Protein AF-A0A353JAM1-F1 (afdb_monomer_lite)

Foldseek 3Di:
DAQVVVCVVVVHGPDPVVVVCQLVCVLVQKGFPDQDPPRRDTDIDGFAAALLQHTLVPDLLQVCQVVVPLVSLQVVQVVVCVVVVHRGHSVLSHPNGLLDPDDHRPCSPPPQPSSVVCVVVVNPHLLSDPCSVPDPSSVVVCVVDVSSVVSSVSVNPDDDD

Sequence (161 aa):
MSFDDISKILGFSVDHSFLNHKKELYKFGYKVFKISLKEQNVIFRKRNIAYCGLDCFSCEAYIATINDDDKMREKVAKKWSKLNKANITKEMINCEGCKNNGKKTLFCDSLCVIHKCALENKKAVCSKCSYFDYCEKIKPIITNNKEAQTNLKEEKDYNIK

Structure (mmCIF, N/CA/C/O backbone):
data_AF-A0A353JAM1-F1
#
_entry.id   AF-A0A353JAM1-F1
#
loop_
_atom_site.group_PDB
_atom_site.id
_atom_site.type_symbol
_atom_site.label_atom_id
_atom_site.label_alt_id
_atom_site.label_comp_id
_atom_site.label_asym_id
_atom_site.label_entity_id
_atom_site.label_seq_id
_atom_site.pdbx_PDB_ins_code
_atom_site.Cartn_x
_atom_site.Cartn_y
_atom_site.Cartn_z
_atom_site.occupancy
_atom_site.B_iso_or_equiv
_atom_site.auth_seq_id
_atom_site.auth_comp_id
_atom_site.auth_asym_id
_atom_site.auth_atom_id
_atom_site.pdbx_PDB_model_num
ATOM 1 N N . MET A 1 1 ? -19.844 8.720 6.757 1.00 91.00 1 MET A N 1
ATOM 2 C CA . MET A 1 1 ? -20.953 8.551 7.723 1.00 91.00 1 MET A CA 1
ATOM 3 C C . MET A 1 1 ? -21.036 9.804 8.565 1.00 91.00 1 MET A C 1
ATOM 5 O O . MET A 1 1 ? -19.983 10.393 8.814 1.00 91.00 1 MET A O 1
ATOM 9 N N . SER A 1 2 ? -22.240 10.231 8.941 1.00 94.81 2 SER A N 1
ATOM 10 C CA . SER A 1 2 ? -22.401 11.392 9.823 1.00 94.81 2 SER A CA 1
ATOM 11 C C . SER A 1 2 ? -21.979 11.053 11.257 1.00 94.81 2 SER A C 1
ATOM 13 O O . SER A 1 2 ? -21.871 9.877 11.616 1.00 94.81 2 SER A O 1
ATOM 15 N N . PHE A 1 3 ? -21.721 12.069 12.080 1.00 93.88 3 PHE A N 1
ATOM 16 C CA . PHE A 1 3 ? -21.447 11.877 13.506 1.00 93.88 3 PHE A CA 1
ATOM 17 C C . PHE A 1 3 ? -22.639 11.238 14.226 1.00 93.88 3 PHE A C 1
ATOM 19 O O . PHE A 1 3 ? -22.428 10.368 15.069 1.00 93.88 3 PHE A O 1
ATOM 26 N N . ASP A 1 4 ? -23.868 11.584 13.840 1.00 93.25 4 ASP A N 1
ATOM 27 C CA . ASP A 1 4 ? -25.090 11.003 14.403 1.00 93.25 4 ASP A CA 1
ATOM 28 C C . ASP A 1 4 ? -25.206 9.507 14.099 1.00 93.25 4 ASP A C 1
ATOM 30 O O . ASP A 1 4 ? -25.491 8.716 14.998 1.00 93.25 4 ASP A O 1
ATOM 34 N N . ASP A 1 5 ? -24.937 9.093 12.856 1.00 93.44 5 ASP A N 1
ATOM 35 C CA . ASP A 1 5 ? -24.958 7.672 12.475 1.00 93.44 5 ASP A CA 1
ATOM 36 C C . ASP A 1 5 ? -23.924 6.877 13.273 1.00 93.44 5 ASP A C 1
ATOM 38 O O . ASP A 1 5 ? -24.208 5.794 13.781 1.00 93.44 5 ASP A O 1
ATOM 42 N N . ILE A 1 6 ? -22.713 7.427 13.399 1.00 90.62 6 ILE A N 1
ATOM 43 C CA . ILE A 1 6 ? -21.625 6.792 14.145 1.00 90.62 6 ILE A CA 1
ATOM 44 C C . ILE A 1 6 ? -21.987 6.699 15.629 1.00 90.62 6 ILE A C 1
ATOM 46 O O . ILE A 1 6 ? -21.788 5.647 16.230 1.00 90.62 6 ILE A O 1
ATOM 50 N N . SER A 1 7 ? -22.567 7.754 16.203 1.00 90.81 7 SER A N 1
ATOM 51 C CA . SER A 1 7 ? -22.937 7.780 17.621 1.00 90.81 7 SER A CA 1
ATOM 52 C C . SER A 1 7 ? -24.044 6.776 17.939 1.00 90.81 7 SER A C 1
ATOM 54 O O . SER A 1 7 ? -23.970 6.081 18.949 1.00 90.81 7 SER A O 1
ATOM 56 N N . LYS A 1 8 ? -25.025 6.615 17.038 1.00 93.19 8 LYS A N 1
ATOM 57 C CA . LYS A 1 8 ? -26.071 5.583 17.149 1.00 93.19 8 LYS A CA 1
ATOM 58 C C . LYS A 1 8 ? -25.504 4.162 17.114 1.00 93.19 8 LYS A C 1
ATOM 60 O O . LYS A 1 8 ? -26.028 3.291 17.798 1.00 93.19 8 LYS A O 1
ATOM 65 N N . ILE A 1 9 ? -24.454 3.924 16.325 1.00 89.81 9 ILE A N 1
ATOM 66 C CA . ILE A 1 9 ? -23.816 2.603 16.203 1.00 89.81 9 ILE A CA 1
ATOM 67 C C . ILE A 1 9 ? -22.918 2.302 17.403 1.00 89.81 9 ILE A C 1
ATOM 69 O O . ILE A 1 9 ? -22.917 1.183 17.906 1.00 89.81 9 ILE A O 1
ATOM 73 N N . LEU A 1 10 ? -22.119 3.280 17.832 1.00 86.56 10 LEU A N 1
ATOM 74 C CA . LEU A 1 10 ? -21.099 3.084 18.860 1.00 86.56 10 LEU A CA 1
ATOM 75 C C . LEU A 1 10 ? -21.630 3.269 20.287 1.00 86.56 10 LEU A C 1
ATOM 77 O O . LEU A 1 10 ? -20.998 2.802 21.230 1.00 86.56 10 LEU A O 1
ATOM 81 N N . GLY A 1 11 ? -22.768 3.947 20.455 1.00 86.06 11 GLY A N 1
ATOM 8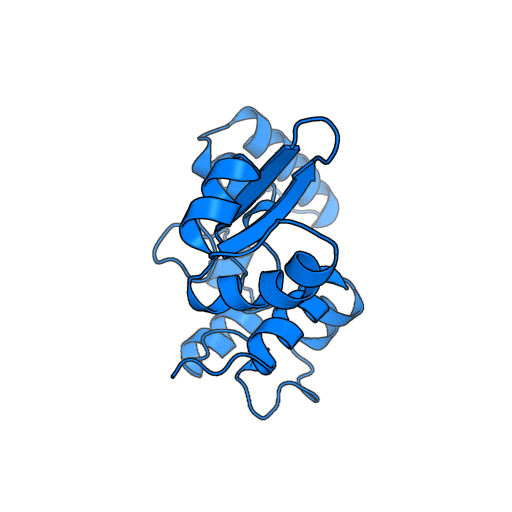2 C CA . GLY A 1 11 ? -23.334 4.276 21.765 1.00 86.06 11 GLY A CA 1
ATOM 83 C C . GLY A 1 11 ? -22.625 5.428 22.488 1.00 86.06 11 GLY A C 1
ATOM 84 O O . GLY A 1 11 ? -22.887 5.650 23.666 1.00 86.06 11 GLY A O 1
ATOM 85 N N . PHE A 1 12 ? -21.734 6.161 21.810 1.00 84.62 12 PHE A N 1
ATOM 86 C CA . PHE A 1 12 ? -21.035 7.336 22.341 1.00 84.62 12 PHE A CA 1
ATOM 87 C C . PHE A 1 12 ? -20.789 8.385 21.248 1.00 84.62 12 PHE A C 1
ATOM 89 O O . PHE A 1 12 ? -20.774 8.061 20.061 1.00 84.62 12 PHE A O 1
ATOM 96 N N . SER A 1 13 ? -20.593 9.646 21.642 1.00 84.75 13 SER A N 1
ATOM 97 C CA . SER A 1 13 ? -20.386 10.771 20.724 1.00 84.75 13 SER A CA 1
ATOM 98 C C . SER A 1 13 ? -19.044 10.721 19.993 1.00 84.75 13 SER A C 1
ATOM 100 O O . SER A 1 13 ? -18.017 10.347 20.552 1.00 84.75 13 SER A O 1
ATOM 102 N N . VAL A 1 14 ? -19.015 11.190 18.742 1.00 85.06 14 VAL A N 1
ATOM 103 C CA . VAL A 1 14 ? -17.756 11.406 18.007 1.00 85.06 14 VAL A CA 1
ATOM 104 C C . VAL A 1 14 ? -17.053 12.662 18.536 1.00 85.06 14 VAL A C 1
ATOM 106 O O . VAL A 1 14 ? -17.200 13.753 17.990 1.00 85.06 14 VAL A O 1
ATOM 109 N N . ASP A 1 15 ? -16.287 12.506 19.613 1.00 82.38 15 ASP A N 1
ATOM 110 C CA . ASP A 1 15 ? -15.481 13.562 20.237 1.00 82.38 15 ASP A CA 1
ATOM 111 C C . ASP A 1 15 ? -13.971 13.230 20.210 1.00 82.38 15 ASP A C 1
ATOM 113 O O . ASP A 1 15 ? -13.515 12.384 19.435 1.00 82.38 15 ASP A O 1
ATOM 117 N N . HIS A 1 16 ? -13.148 13.903 21.022 1.00 77.38 16 HIS A N 1
ATOM 118 C CA . HIS A 1 16 ? -11.706 13.634 21.075 1.00 77.38 16 HIS A CA 1
ATOM 119 C C . HIS A 1 16 ? -11.368 12.175 21.432 1.00 77.38 16 HIS A C 1
ATOM 121 O O . HIS A 1 16 ? -10.349 11.664 20.962 1.00 77.38 16 HIS A O 1
ATOM 127 N N . SER A 1 17 ? -12.221 11.483 22.194 1.00 78.12 17 SER A N 1
ATOM 128 C CA . SER A 1 17 ? -12.045 10.070 22.547 1.00 78.12 17 SER A CA 1
ATOM 129 C C . SER A 1 17 ? -12.145 9.144 21.331 1.00 78.12 17 SER A C 1
ATOM 131 O O . SER A 1 17 ? -11.416 8.154 21.257 1.00 78.12 17 SER A O 1
ATOM 133 N N . PHE A 1 18 ? -12.929 9.507 20.306 1.00 82.12 18 PHE A N 1
ATOM 134 C CA . PHE A 1 18 ? -13.042 8.746 19.054 1.00 82.12 18 PHE A CA 1
ATOM 135 C C . PHE A 1 18 ? -11.681 8.557 18.362 1.00 82.12 18 PHE A C 1
ATOM 137 O O . PHE A 1 18 ? -11.425 7.529 17.726 1.00 82.12 18 PHE A O 1
ATOM 144 N N . LEU A 1 19 ? -10.757 9.513 18.528 1.00 77.50 19 LEU A N 1
ATOM 145 C CA . LEU A 1 19 ? -9.402 9.422 17.975 1.00 77.50 19 LEU A CA 1
ATOM 146 C C . LEU A 1 19 ? -8.592 8.257 18.557 1.00 77.50 19 LEU A C 1
ATOM 148 O O . LEU A 1 19 ? -7.682 7.774 17.876 1.00 77.50 19 LEU A O 1
ATOM 152 N N . ASN A 1 20 ? -8.930 7.791 19.761 1.00 80.19 20 ASN A N 1
ATOM 153 C CA . ASN A 1 20 ? -8.298 6.633 20.389 1.00 80.19 20 ASN A CA 1
ATOM 154 C C . ASN A 1 20 ? -8.779 5.322 19.750 1.00 80.19 20 ASN A C 1
ATOM 156 O O . ASN A 1 20 ? -7.990 4.394 19.574 1.00 80.19 20 ASN A O 1
ATOM 160 N N . HIS A 1 21 ? -10.036 5.279 19.299 1.00 81.69 21 HIS A N 1
ATOM 161 C CA . HIS A 1 21 ? -10.664 4.083 18.729 1.00 81.69 21 HIS A CA 1
ATOM 162 C C . HIS A 1 21 ? -10.425 3.906 17.227 1.00 81.69 21 HIS A C 1
ATOM 164 O O . HIS A 1 21 ? -10.617 2.817 16.691 1.00 81.69 21 HIS A O 1
ATOM 170 N N . LYS A 1 22 ? -9.946 4.933 16.510 1.00 83.06 22 LYS A N 1
ATOM 171 C CA . LYS A 1 22 ? -9.747 4.865 15.045 1.00 83.06 22 LYS A CA 1
ATOM 172 C C . LYS A 1 22 ? -8.881 3.686 14.577 1.00 83.06 22 LYS A C 1
ATOM 174 O O . LYS A 1 22 ? -9.065 3.199 13.462 1.00 83.06 22 LYS A O 1
ATOM 179 N N . LYS A 1 23 ? -7.935 3.241 15.415 1.00 81.00 23 LYS A N 1
ATOM 180 C CA . LYS A 1 23 ? -7.041 2.109 15.126 1.00 81.00 23 LYS A CA 1
ATOM 181 C C . LYS A 1 23 ? -7.758 0.765 15.212 1.00 81.00 23 LYS A C 1
ATOM 183 O O . LYS A 1 23 ? -7.325 -0.188 14.576 1.00 81.00 23 LYS A O 1
ATOM 188 N N . GLU A 1 24 ? -8.878 0.678 15.925 1.00 84.25 24 GLU A N 1
ATOM 189 C CA . GLU A 1 24 ? -9.655 -0.558 15.998 1.00 84.25 24 GLU A CA 1
ATOM 190 C C . GLU A 1 24 ? -10.208 -0.977 14.640 1.00 84.25 24 GLU A C 1
ATOM 192 O O . GLU A 1 24 ? -10.331 -2.167 14.382 1.00 84.25 24 GLU A O 1
ATOM 197 N N . LEU A 1 25 ? -10.480 -0.027 13.742 1.00 85.50 25 LEU A N 1
ATOM 198 C CA . LEU A 1 25 ? -10.961 -0.313 12.387 1.00 85.50 25 LEU A CA 1
ATOM 199 C C . LEU A 1 25 ? -9.969 -1.139 11.563 1.00 85.50 25 LEU A C 1
ATOM 201 O O . LEU A 1 25 ? -10.360 -1.784 10.586 1.00 85.50 25 LEU A O 1
ATOM 205 N N . TYR A 1 26 ? -8.696 -1.156 11.965 1.00 84.00 26 TYR A N 1
ATOM 206 C CA . TYR A 1 26 ? -7.647 -1.885 11.264 1.00 84.00 26 TYR A CA 1
ATOM 207 C C . TYR A 1 26 ? -7.926 -3.390 11.275 1.00 84.00 26 TYR A C 1
ATOM 209 O O . TYR A 1 26 ? -7.647 -4.042 10.269 1.00 84.00 26 TYR A O 1
ATOM 217 N N . LYS A 1 27 ? -8.579 -3.912 12.330 1.00 80.00 27 LYS A N 1
ATOM 218 C CA . LYS A 1 27 ? -8.995 -5.324 12.425 1.00 80.00 27 LYS A CA 1
ATOM 219 C C . LYS A 1 27 ? -10.015 -5.727 11.363 1.00 80.00 27 LYS A C 1
ATOM 221 O O . LYS A 1 27 ? -10.069 -6.877 10.949 1.00 80.00 27 LYS A O 1
ATOM 226 N N . PHE A 1 28 ? -10.774 -4.753 10.873 1.00 85.31 28 PHE A N 1
ATOM 227 C CA . PHE A 1 28 ? -11.748 -4.931 9.801 1.00 85.31 28 PHE A CA 1
ATOM 228 C C . PHE A 1 28 ? -11.184 -4.546 8.428 1.00 85.31 28 PHE A C 1
ATOM 230 O O . PHE A 1 28 ? -11.904 -4.564 7.434 1.00 85.31 28 PHE A O 1
ATOM 237 N N . GLY A 1 29 ? -9.902 -4.171 8.348 1.00 86.56 29 GLY A N 1
ATOM 238 C CA . GLY A 1 29 ? -9.273 -3.729 7.108 1.00 86.56 29 GLY A CA 1
ATOM 239 C C . GLY A 1 29 ? -9.690 -2.325 6.664 1.00 86.56 29 GLY A C 1
ATOM 240 O O . GLY A 1 29 ? -9.608 -2.027 5.475 1.00 86.56 29 GLY A O 1
ATOM 241 N N . TYR A 1 30 ? -10.110 -1.449 7.582 1.00 89.75 30 TYR A N 1
ATOM 242 C CA . TYR A 1 30 ? -10.462 -0.050 7.302 1.00 89.75 30 TYR A CA 1
ATOM 243 C C . TYR A 1 30 ? -9.625 0.917 8.138 1.00 89.75 30 TYR A C 1
ATOM 245 O O . TYR A 1 30 ? -9.049 0.538 9.146 1.00 89.75 30 TYR A O 1
ATOM 253 N N . LYS A 1 31 ? -9.539 2.179 7.718 1.00 89.56 31 LYS A N 1
ATOM 254 C CA . LYS A 1 31 ? -8.989 3.292 8.499 1.00 89.56 31 LYS A CA 1
ATOM 255 C C . LYS A 1 31 ? -9.882 4.516 8.383 1.00 89.56 31 LYS A C 1
ATOM 257 O O . LYS A 1 31 ? -10.587 4.685 7.386 1.00 89.56 31 LYS A O 1
ATOM 262 N N . VAL A 1 32 ? -9.796 5.403 9.367 1.00 91.19 32 VAL A N 1
ATOM 263 C CA . VAL A 1 32 ? -10.290 6.774 9.210 1.00 91.19 32 VAL A CA 1
ATOM 264 C C . VAL A 1 32 ? -9.393 7.485 8.201 1.00 91.19 32 VAL A C 1
ATOM 266 O O . VAL A 1 32 ? -8.186 7.598 8.407 1.00 91.19 32 VAL A O 1
ATOM 269 N N . PHE A 1 33 ? -9.978 7.932 7.093 1.00 89.69 33 PHE A N 1
ATOM 270 C CA . PHE A 1 33 ? -9.282 8.686 6.055 1.00 89.69 33 PHE A CA 1
ATOM 271 C C . PHE A 1 33 ? -9.359 10.192 6.305 1.00 89.69 33 PHE A C 1
ATOM 273 O O . PHE A 1 33 ? -8.349 10.882 6.201 1.00 89.69 33 PHE A O 1
ATOM 280 N N . LYS A 1 34 ? -10.543 10.695 6.667 1.00 91.50 34 LYS A N 1
ATOM 281 C CA . LYS A 1 34 ? -10.769 12.114 6.965 1.00 91.50 34 LYS A CA 1
ATOM 282 C C . LYS A 1 34 ? -11.845 12.260 8.034 1.00 9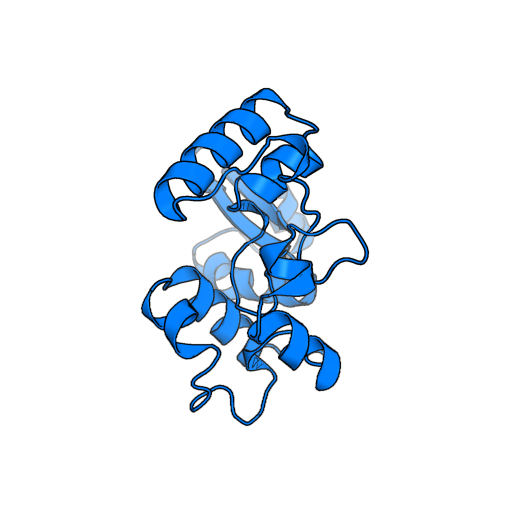1.50 34 LYS A C 1
ATOM 284 O O . LYS A 1 34 ? -12.826 11.522 8.022 1.00 91.50 34 LYS A O 1
ATOM 289 N N . ILE A 1 35 ? -11.665 13.235 8.919 1.00 91.88 35 ILE A N 1
ATOM 290 C CA . ILE A 1 35 ? -12.699 13.720 9.837 1.00 91.88 35 ILE A CA 1
ATOM 291 C C . ILE A 1 35 ? -12.982 15.169 9.447 1.00 91.88 35 ILE A C 1
ATOM 293 O O . ILE A 1 35 ? -12.047 15.957 9.301 1.00 91.88 35 ILE A O 1
ATOM 297 N N . SER A 1 36 ? -14.252 15.511 9.250 1.00 92.88 36 SER A N 1
ATOM 298 C CA . SER A 1 36 ? -14.694 16.874 8.968 1.00 92.88 36 SER A CA 1
ATOM 299 C C . SER A 1 36 ? -15.592 17.346 10.101 1.00 92.88 36 SER A C 1
ATOM 301 O O . SER A 1 36 ? -16.731 16.904 10.209 1.00 92.88 36 SER A O 1
ATOM 303 N N . LEU A 1 37 ? -15.089 18.251 10.946 1.00 91.19 37 LEU A N 1
ATOM 304 C CA . LEU A 1 37 ? -15.890 18.848 12.023 1.00 91.19 37 LEU A CA 1
ATOM 305 C C . LEU A 1 37 ? -16.988 19.761 11.461 1.00 91.19 37 LEU A C 1
ATOM 307 O O . LEU A 1 37 ? -18.110 19.749 11.950 1.00 91.19 37 LEU A O 1
ATOM 311 N N . LYS A 1 38 ? -16.681 20.507 10.390 1.00 93.19 38 LYS A N 1
ATOM 312 C CA . LYS A 1 38 ? -17.630 21.410 9.720 1.00 93.19 38 LYS A CA 1
ATOM 313 C C . LYS A 1 38 ? -18.820 20.659 9.120 1.00 93.19 38 LYS A C 1
ATOM 315 O O . LYS A 1 38 ? -19.948 21.115 9.231 1.00 93.19 38 LYS A O 1
ATOM 320 N N . GLU A 1 39 ? -18.555 19.534 8.461 1.00 95.62 39 GLU A N 1
ATOM 321 C CA . GLU A 1 39 ? -19.589 18.712 7.814 1.00 95.62 39 GLU A CA 1
ATOM 322 C C . GLU A 1 39 ? -20.126 17.610 8.740 1.00 95.62 39 GLU A C 1
ATOM 324 O O . GLU A 1 39 ? -20.948 16.806 8.309 1.00 95.62 39 GLU A O 1
ATOM 329 N N . GLN A 1 40 ? -19.617 17.537 9.976 1.00 93.69 40 GLN A N 1
ATOM 330 C CA . GLN A 1 40 ? -19.921 16.505 10.970 1.00 93.69 40 GLN A CA 1
ATOM 331 C C . GLN A 1 40 ? -19.925 15.089 10.381 1.00 93.69 40 GLN A C 1
ATOM 333 O O . GLN A 1 40 ? -20.872 14.315 10.539 1.00 93.69 40 GLN A O 1
ATOM 338 N N . ASN A 1 41 ? -18.856 14.745 9.660 1.00 94.19 41 ASN A N 1
ATOM 339 C CA . ASN A 1 41 ? -18.729 13.442 9.024 1.00 94.19 41 ASN A CA 1
ATOM 340 C C . ASN A 1 41 ? -17.340 12.822 9.208 1.00 94.19 41 ASN A C 1
ATOM 342 O O . ASN A 1 41 ? -16.322 13.494 9.401 1.00 94.19 41 ASN A O 1
ATOM 346 N N . VAL A 1 42 ? -17.315 11.493 9.136 1.00 93.31 42 VAL A N 1
ATOM 347 C CA . VAL A 1 42 ? -16.090 10.698 9.056 1.00 93.31 42 VAL A CA 1
ATOM 348 C C . VAL A 1 42 ? -16.104 9.917 7.750 1.00 93.31 42 VAL A C 1
ATOM 350 O O . VAL A 1 42 ? -17.075 9.222 7.417 1.00 93.31 42 VAL A O 1
ATOM 353 N N . ILE A 1 43 ? -15.009 10.034 7.004 1.00 93.44 43 ILE A N 1
ATOM 354 C CA . ILE A 1 43 ? -14.744 9.255 5.800 1.00 93.44 43 ILE A CA 1
ATOM 355 C C . ILE A 1 43 ? -13.848 8.092 6.197 1.00 93.44 43 ILE A C 1
ATOM 357 O O . ILE A 1 43 ? -12.709 8.283 6.631 1.00 93.44 43 ILE A O 1
ATOM 361 N N . PHE A 1 44 ? -14.360 6.882 6.013 1.00 92.50 44 PHE A N 1
ATOM 362 C CA . PHE A 1 44 ? -13.603 5.650 6.175 1.00 92.50 44 PHE A CA 1
ATOM 363 C C . PHE A 1 44 ? -13.077 5.188 4.819 1.00 92.50 44 PHE A C 1
ATOM 365 O O . PHE A 1 44 ? -13.725 5.375 3.791 1.00 92.50 44 PHE A O 1
ATOM 372 N N . ARG A 1 45 ? -11.903 4.564 4.814 1.00 91.94 45 ARG A N 1
ATOM 373 C CA . ARG A 1 45 ? -11.319 3.957 3.615 1.00 91.94 45 ARG A CA 1
ATOM 374 C C . ARG A 1 45 ? -10.808 2.569 3.946 1.00 91.94 45 ARG A C 1
ATOM 376 O O . ARG A 1 45 ? -10.258 2.359 5.025 1.00 91.94 45 ARG A O 1
ATOM 383 N N . LYS A 1 46 ? -10.944 1.635 3.007 1.00 90.75 46 LYS A N 1
ATOM 384 C CA . LYS A 1 46 ? -10.278 0.332 3.096 1.00 90.75 46 LYS A CA 1
ATOM 385 C C . LYS A 1 46 ? -8.761 0.535 3.239 1.00 90.75 46 LYS A C 1
ATOM 387 O O . LYS A 1 46 ? -8.197 1.501 2.722 1.00 90.75 46 LYS A O 1
ATOM 392 N N . ARG A 1 47 ? -8.080 -0.366 3.937 1.00 89.75 47 ARG A N 1
ATOM 393 C CA . ARG A 1 47 ? -6.618 -0.442 3.989 1.00 89.75 47 ARG A CA 1
ATOM 394 C C . ARG A 1 47 ? -6.158 -1.442 2.938 1.00 89.75 47 ARG A C 1
ATOM 396 O O . ARG A 1 47 ? -6.585 -2.591 2.938 1.00 89.75 47 ARG A O 1
ATOM 403 N N . ASN A 1 48 ? -5.287 -0.998 2.038 1.00 91.38 48 ASN A N 1
ATOM 404 C CA . ASN A 1 48 ? -4.652 -1.864 1.053 1.00 91.38 48 ASN A CA 1
ATOM 405 C C . ASN A 1 48 ? -3.166 -1.516 0.964 1.00 91.38 48 ASN A C 1
ATOM 407 O O . ASN A 1 48 ? -2.747 -0.746 0.106 1.00 91.38 48 ASN A O 1
ATOM 411 N N . ILE A 1 49 ? -2.377 -2.042 1.896 1.00 94.06 49 ILE A N 1
ATOM 412 C CA . ILE A 1 49 ? -0.931 -1.810 1.931 1.00 94.06 49 ILE A CA 1
ATOM 413 C C . ILE A 1 49 ? -0.171 -2.976 1.298 1.00 94.06 49 ILE A C 1
ATOM 415 O O . ILE A 1 49 ? -0.547 -4.135 1.469 1.00 94.06 49 ILE A O 1
ATOM 419 N N . ALA A 1 50 ? 0.921 -2.679 0.607 1.00 95.12 50 ALA A N 1
ATOM 420 C CA . ALA A 1 50 ? 1.851 -3.658 0.069 1.00 95.12 50 ALA A CA 1
ATOM 421 C C . ALA A 1 50 ? 2.590 -4.425 1.182 1.00 95.12 50 ALA A C 1
ATOM 423 O O . ALA A 1 50 ? 2.594 -4.006 2.341 1.00 95.12 50 ALA A O 1
ATOM 424 N N . TYR A 1 51 ? 3.296 -5.506 0.830 1.00 96.19 51 TYR A N 1
ATOM 425 C CA . TYR A 1 51 ? 4.159 -6.231 1.776 1.00 96.19 51 TYR A CA 1
ATOM 426 C C . TYR A 1 51 ? 5.173 -5.306 2.463 1.00 96.19 51 TYR A C 1
ATOM 428 O O . TYR A 1 51 ? 5.449 -5.465 3.649 1.00 96.19 51 TYR A O 1
ATOM 436 N N . CYS A 1 52 ? 5.675 -4.307 1.732 1.00 96.19 52 CYS A N 1
ATOM 437 C CA . CYS A 1 52 ? 6.621 -3.304 2.213 1.00 96.19 52 CYS A CA 1
ATOM 438 C C . CYS A 1 52 ? 5.982 -2.098 2.929 1.00 96.19 52 CYS A C 1
ATOM 440 O O . CYS A 1 52 ? 6.696 -1.166 3.283 1.00 96.19 52 CYS A O 1
ATOM 442 N N . GLY A 1 53 ? 4.657 -2.078 3.114 1.00 95.50 53 GLY A N 1
ATOM 443 C CA . GLY A 1 53 ? 3.944 -1.004 3.815 1.00 95.50 53 GLY A CA 1
ATOM 444 C C . GLY A 1 53 ? 3.447 0.159 2.955 1.00 95.50 53 GLY A C 1
ATOM 445 O O . GLY A 1 53 ? 2.706 0.994 3.468 1.00 95.50 53 GLY A O 1
ATOM 446 N N . LEU A 1 54 ? 3.804 0.234 1.668 1.00 95.19 54 LEU A N 1
ATOM 447 C CA . LEU A 1 54 ? 3.288 1.273 0.761 1.00 95.19 54 LEU A CA 1
ATOM 448 C C . LEU A 1 54 ? 1.760 1.169 0.610 1.00 95.19 54 LEU A C 1
ATOM 450 O O . LEU A 1 54 ? 1.248 0.067 0.430 1.00 95.19 54 LEU A O 1
ATOM 454 N N . ASP A 1 55 ? 1.034 2.288 0.654 1.00 93.94 55 ASP A N 1
ATOM 455 C CA . ASP A 1 55 ? -0.428 2.318 0.489 1.00 93.94 55 ASP A CA 1
ATOM 456 C C . ASP A 1 55 ? -0.802 2.302 -1.006 1.00 93.94 55 ASP A C 1
ATOM 458 O O . ASP A 1 55 ? -0.428 3.189 -1.772 1.00 93.94 55 ASP A O 1
ATOM 462 N N . CYS A 1 56 ? -1.558 1.295 -1.449 1.00 93.56 56 CYS A N 1
ATOM 463 C CA . CYS A 1 56 ? -2.003 1.206 -2.841 1.00 93.56 56 CYS A CA 1
ATOM 464 C C . CYS A 1 56 ? -2.899 2.395 -3.218 1.00 93.56 56 CYS A C 1
ATOM 466 O O . CYS A 1 56 ? -2.852 2.856 -4.354 1.00 93.56 56 CYS A O 1
ATOM 468 N N . PHE A 1 57 ? -3.657 2.954 -2.268 1.00 92.38 57 PHE A N 1
ATOM 469 C CA . PHE A 1 57 ? -4.515 4.116 -2.514 1.00 92.38 57 PHE A CA 1
ATOM 470 C C . PHE A 1 57 ? -3.747 5.438 -2.667 1.00 92.38 57 PHE A C 1
ATOM 472 O O . PHE A 1 57 ? -4.375 6.461 -2.928 1.00 92.38 57 PHE A O 1
ATOM 479 N N . SER A 1 58 ? -2.420 5.444 -2.500 1.00 91.19 58 SER A N 1
ATOM 480 C CA . SER A 1 58 ? -1.545 6.568 -2.868 1.00 91.19 58 SER A CA 1
ATOM 481 C C . SER A 1 58 ? -0.637 6.254 -4.067 1.00 91.19 58 SER A C 1
ATOM 483 O O . SER A 1 58 ? 0.138 7.106 -4.498 1.00 91.19 58 SER A O 1
ATOM 485 N N . CYS A 1 59 ? -0.740 5.054 -4.649 1.00 92.38 59 CYS A N 1
ATOM 486 C CA . CYS A 1 59 ? 0.070 4.636 -5.787 1.00 92.38 59 CYS A CA 1
ATOM 487 C C . CYS A 1 59 ? -0.593 5.020 -7.117 1.00 92.38 59 CYS A C 1
ATOM 489 O O . CYS A 1 59 ? -1.648 4.496 -7.466 1.00 92.38 59 CYS A O 1
ATOM 491 N N . GLU A 1 60 ? 0.069 5.873 -7.904 1.00 94.62 60 GLU A N 1
ATOM 492 C CA . GLU A 1 60 ? -0.448 6.344 -9.197 1.00 94.62 60 GLU A CA 1
ATOM 493 C C . GLU A 1 60 ? -0.750 5.191 -10.174 1.00 94.62 60 GLU A C 1
ATOM 495 O O . GLU A 1 60 ? -1.779 5.212 -10.839 1.00 94.62 60 GLU A O 1
ATOM 500 N N . ALA A 1 61 ? 0.099 4.155 -10.225 1.00 95.19 61 ALA A N 1
ATOM 501 C CA . ALA A 1 61 ? -0.118 2.992 -11.091 1.00 95.19 61 ALA A CA 1
ATOM 502 C C . ALA A 1 61 ? -1.351 2.172 -10.675 1.00 95.19 61 ALA A C 1
ATOM 504 O O . ALA A 1 61 ? -2.107 1.715 -11.530 1.00 95.19 61 ALA A O 1
ATOM 505 N N . TYR A 1 62 ? -1.564 2.001 -9.366 1.00 95.75 62 TYR A N 1
ATOM 506 C CA . TYR A 1 62 ? -2.743 1.309 -8.846 1.00 95.75 62 TYR A CA 1
ATOM 507 C C . TYR A 1 62 ? -4.017 2.102 -9.137 1.00 95.75 62 TYR A C 1
ATOM 509 O O . TYR A 1 62 ? -4.968 1.554 -9.682 1.00 95.75 62 TYR A O 1
ATOM 517 N N . ILE A 1 63 ? -4.011 3.405 -8.841 1.00 96.06 63 ILE A N 1
ATOM 518 C CA . ILE A 1 63 ? -5.153 4.294 -9.087 1.00 96.06 63 ILE A CA 1
ATOM 519 C C . ILE A 1 63 ? -5.520 4.295 -10.576 1.00 96.06 63 ILE A C 1
ATOM 521 O O . ILE A 1 63 ? -6.687 4.105 -10.907 1.00 96.06 63 ILE A O 1
ATOM 525 N N . ALA A 1 64 ? -4.532 4.427 -11.466 1.00 97.50 64 ALA A N 1
ATOM 526 C CA . ALA A 1 64 ? -4.752 4.371 -12.908 1.00 97.50 64 ALA A CA 1
ATOM 527 C C . ALA A 1 64 ? -5.345 3.028 -13.359 1.00 97.50 64 ALA A C 1
ATOM 529 O O . ALA A 1 64 ? -6.198 2.998 -14.236 1.00 97.50 64 ALA A O 1
ATOM 530 N N . THR A 1 65 ? -4.921 1.918 -12.743 1.00 96.69 65 THR A N 1
ATOM 531 C CA . THR A 1 65 ? -5.423 0.578 -13.083 1.00 96.69 65 THR A CA 1
ATOM 532 C C . THR A 1 65 ? -6.877 0.395 -12.660 1.00 96.69 65 THR A C 1
ATOM 534 O O . THR A 1 65 ? -7.687 -0.039 -13.468 1.00 96.69 65 THR A O 1
ATOM 537 N N . ILE A 1 66 ? -7.215 0.740 -11.414 1.00 95.81 66 ILE A N 1
ATOM 538 C CA . ILE A 1 66 ? -8.570 0.551 -10.873 1.00 95.81 66 ILE A CA 1
ATOM 539 C C . ILE A 1 66 ? -9.589 1.485 -11.538 1.00 95.81 66 ILE A C 1
ATOM 541 O O . ILE A 1 66 ? -10.747 1.109 -11.689 1.00 95.81 66 ILE A O 1
ATOM 545 N N . ASN A 1 67 ? -9.162 2.679 -11.954 1.00 97.25 67 ASN A N 1
ATOM 546 C CA . ASN A 1 67 ? -10.017 3.641 -12.655 1.00 97.25 67 ASN A CA 1
ATOM 547 C C . ASN A 1 67 ? -10.033 3.453 -14.179 1.00 97.25 67 ASN A C 1
ATOM 549 O O . ASN A 1 67 ? -10.684 4.232 -14.868 1.00 97.25 67 ASN A O 1
ATOM 553 N N . ASP A 1 68 ? -9.277 2.483 -14.693 1.00 97.56 68 ASP A N 1
ATOM 554 C CA . ASP A 1 68 ? -9.020 2.292 -16.118 1.00 97.56 68 ASP A CA 1
ATOM 555 C C . ASP A 1 68 ? -8.607 3.577 -16.873 1.00 97.56 68 ASP A C 1
ATOM 557 O O . ASP A 1 68 ? -9.089 3.894 -17.958 1.00 97.56 68 ASP A O 1
ATOM 561 N N . ASP A 1 69 ? -7.700 4.355 -16.274 1.00 98.19 69 ASP A N 1
ATOM 562 C CA . ASP A 1 69 ? -7.305 5.678 -16.764 1.00 98.19 69 ASP A CA 1
ATOM 563 C C . ASP A 1 69 ? -5.993 5.634 -17.562 1.00 98.19 69 ASP A C 1
ATOM 565 O O . ASP A 1 69 ? -4.885 5.761 -17.025 1.00 98.19 69 ASP A O 1
ATOM 569 N N . ASP A 1 70 ? -6.121 5.531 -18.882 1.00 98.31 70 ASP A N 1
ATOM 570 C CA . ASP A 1 70 ? -4.994 5.529 -19.817 1.00 98.31 70 ASP A CA 1
ATOM 571 C C . ASP A 1 70 ? -4.175 6.825 -19.816 1.00 98.31 70 ASP A C 1
ATOM 573 O O . ASP A 1 70 ? -2.947 6.782 -19.941 1.00 98.31 70 ASP A O 1
ATOM 577 N N . LYS A 1 71 ? -4.809 7.986 -19.611 1.00 98.38 71 LYS A N 1
ATOM 578 C CA . LYS A 1 71 ? -4.083 9.265 -19.544 1.00 98.38 71 LYS A CA 1
ATOM 579 C C . LYS A 1 71 ? -3.191 9.299 -18.308 1.00 98.38 71 LYS A C 1
ATOM 581 O O . LYS A 1 71 ? -2.080 9.835 -18.350 1.00 98.38 71 LYS A O 1
ATOM 586 N N . MET A 1 72 ? -3.659 8.731 -17.200 1.00 98.19 72 MET A N 1
ATOM 587 C CA . MET A 1 72 ? -2.856 8.568 -15.995 1.00 98.19 72 MET A CA 1
ATOM 588 C C . MET A 1 72 ? -1.741 7.538 -16.206 1.00 98.19 72 MET A C 1
ATOM 590 O O . MET A 1 72 ? -0.597 7.831 -15.848 1.00 98.19 72 MET A O 1
ATOM 594 N N . ARG A 1 73 ? -2.016 6.396 -16.858 1.00 98.44 73 ARG A N 1
ATOM 595 C CA . ARG A 1 73 ? -0.981 5.402 -17.212 1.00 98.44 73 ARG A CA 1
ATOM 596 C C . ARG A 1 73 ? 0.135 6.019 -18.055 1.00 98.44 73 ARG A C 1
ATOM 598 O O . ARG A 1 73 ? 1.304 5.812 -17.743 1.00 98.44 73 ARG A O 1
ATOM 605 N N . GLU A 1 74 ? -0.188 6.850 -19.046 1.00 98.38 74 GLU A N 1
ATOM 606 C CA . GLU A 1 74 ? 0.806 7.567 -19.861 1.00 98.38 74 GLU A CA 1
ATOM 607 C C . GLU A 1 74 ? 1.673 8.530 -19.040 1.00 98.38 74 GLU A C 1
ATOM 609 O O . GLU A 1 74 ? 2.892 8.589 -19.224 1.00 98.38 74 GLU A O 1
ATOM 614 N N . LYS A 1 75 ? 1.068 9.286 -18.115 1.00 98.12 75 LYS A N 1
ATOM 615 C CA . LYS A 1 75 ? 1.806 10.198 -17.223 1.00 98.12 75 LYS A CA 1
ATOM 616 C C . LYS A 1 75 ? 2.770 9.433 -16.318 1.00 98.12 75 LYS A C 1
ATOM 618 O O . LYS A 1 75 ? 3.932 9.826 -16.191 1.00 98.12 75 LYS A O 1
ATOM 623 N N . VAL A 1 76 ? 2.304 8.335 -15.722 1.00 97.12 76 VAL A N 1
ATOM 624 C CA . VAL A 1 76 ? 3.118 7.464 -14.864 1.00 97.12 76 VAL A CA 1
ATOM 625 C C . VAL A 1 76 ? 4.254 6.836 -15.665 1.00 97.12 76 VAL A C 1
ATOM 627 O O . VAL A 1 76 ? 5.407 6.919 -15.246 1.00 97.12 76 VAL A O 1
ATOM 630 N N . ALA A 1 77 ? 3.954 6.290 -16.843 1.00 97.44 77 ALA A N 1
ATOM 631 C CA . ALA A 1 77 ? 4.926 5.686 -17.747 1.00 97.44 77 ALA A CA 1
ATOM 632 C C . ALA A 1 77 ? 6.047 6.668 -18.122 1.00 97.44 77 ALA A C 1
ATOM 634 O O . ALA A 1 77 ? 7.226 6.352 -17.955 1.00 97.44 77 ALA A O 1
ATOM 635 N N . LYS A 1 78 ? 5.708 7.904 -18.518 1.00 98.00 78 LYS A N 1
ATOM 636 C CA . LYS A 1 78 ? 6.688 8.967 -18.816 1.00 98.00 78 LYS A CA 1
ATOM 637 C C . LYS A 1 78 ? 7.558 9.311 -17.603 1.00 98.00 78 LYS A C 1
ATOM 639 O O . LYS A 1 78 ? 8.785 9.371 -17.711 1.00 98.00 78 LYS A O 1
ATOM 644 N N . LYS A 1 79 ? 6.936 9.512 -16.435 1.00 97.06 79 LYS A N 1
ATOM 645 C CA . LYS A 1 79 ? 7.630 9.825 -15.173 1.00 97.06 79 LYS A CA 1
ATOM 646 C C . LYS A 1 79 ? 8.611 8.717 -14.792 1.00 97.06 79 LYS A C 1
ATOM 648 O O . LYS A 1 79 ? 9.771 8.994 -14.493 1.00 97.06 79 LYS A O 1
ATOM 653 N N . TRP A 1 80 ? 8.166 7.465 -14.819 1.00 95.31 80 TRP A N 1
ATOM 654 C CA . TRP A 1 80 ? 8.982 6.320 -14.425 1.00 95.31 80 TRP A CA 1
ATOM 655 C C . TRP A 1 80 ? 10.059 5.999 -15.458 1.00 95.31 80 TRP A C 1
ATOM 657 O O . TRP A 1 80 ? 11.164 5.643 -15.058 1.00 95.31 80 TRP A O 1
ATOM 667 N N . SER A 1 81 ? 9.792 6.198 -16.752 1.00 96.06 81 SER A N 1
ATOM 668 C CA . SER A 1 81 ? 10.800 6.065 -17.811 1.00 96.06 81 SER A CA 1
ATOM 669 C C . SER A 1 81 ? 11.983 6.996 -17.563 1.00 96.06 81 SER A C 1
ATOM 671 O O . SER A 1 81 ? 13.134 6.563 -17.577 1.00 96.06 81 SER A O 1
ATOM 673 N N . LYS A 1 82 ? 11.705 8.268 -17.235 1.00 96.94 82 LYS A N 1
ATOM 674 C CA . LYS A 1 82 ? 12.739 9.261 -16.909 1.00 96.94 82 LYS A CA 1
ATOM 675 C C . LYS A 1 82 ? 13.538 8.879 -15.661 1.00 96.94 82 LYS A C 1
ATOM 677 O O . LYS A 1 82 ? 14.761 8.971 -15.677 1.00 96.94 82 LYS A O 1
ATOM 682 N N . LEU A 1 83 ? 12.859 8.454 -14.592 1.00 92.56 83 LEU A N 1
ATOM 683 C CA . LEU A 1 83 ? 13.509 8.079 -13.328 1.00 92.56 83 LEU A CA 1
ATOM 684 C C . LEU A 1 83 ? 14.399 6.839 -13.465 1.00 92.56 83 LEU A C 1
ATOM 686 O O . LEU A 1 83 ? 15.461 6.785 -12.854 1.00 92.56 83 LEU A O 1
ATOM 690 N N . ASN A 1 84 ? 13.979 5.864 -14.272 1.00 91.50 84 ASN A N 1
ATOM 691 C CA . ASN A 1 84 ? 14.667 4.580 -14.403 1.00 91.50 84 ASN A CA 1
ATOM 692 C C . ASN A 1 84 ? 15.554 4.482 -15.650 1.00 91.50 84 ASN A C 1
ATOM 694 O O . ASN A 1 84 ? 16.188 3.451 -15.850 1.00 91.50 84 ASN A O 1
ATOM 698 N N . LYS A 1 85 ? 15.599 5.528 -16.490 1.00 95.31 85 LYS A N 1
ATOM 699 C CA . LYS A 1 85 ? 16.303 5.529 -17.785 1.00 95.31 85 LYS A CA 1
ATOM 700 C C . LYS A 1 85 ? 15.935 4.305 -18.639 1.00 95.31 85 LYS A C 1
ATOM 702 O O . LYS A 1 85 ? 16.795 3.667 -19.236 1.00 95.31 85 LYS A O 1
ATOM 707 N N . ALA A 1 86 ? 14.647 3.976 -18.664 1.00 93.62 86 ALA A N 1
ATOM 708 C CA . ALA A 1 86 ? 14.099 2.807 -19.345 1.00 93.62 86 ALA A CA 1
ATOM 709 C C . ALA A 1 86 ? 12.891 3.210 -20.194 1.00 93.62 8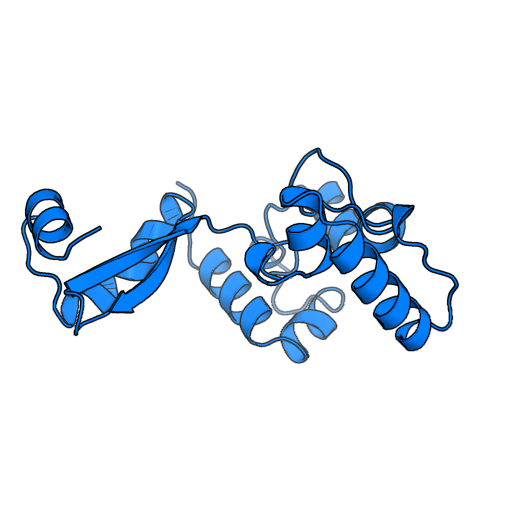6 ALA A C 1
ATOM 711 O O . ALA A 1 86 ? 12.223 4.193 -19.881 1.00 93.62 86 ALA A O 1
ATOM 712 N N . ASN A 1 87 ? 12.586 2.444 -21.242 1.00 95.06 87 ASN A N 1
ATOM 713 C CA . ASN A 1 87 ? 11.364 2.638 -22.019 1.00 95.06 87 ASN A CA 1
ATOM 714 C C . ASN A 1 87 ? 10.197 1.915 -21.332 1.00 95.06 87 ASN A C 1
ATOM 716 O O . ASN A 1 87 ? 10.060 0.700 -21.461 1.00 95.06 87 ASN A O 1
ATOM 720 N N . ILE A 1 88 ? 9.388 2.652 -20.569 1.00 95.56 88 ILE A N 1
ATOM 721 C CA . ILE A 1 88 ? 8.178 2.134 -19.927 1.00 95.56 88 ILE A CA 1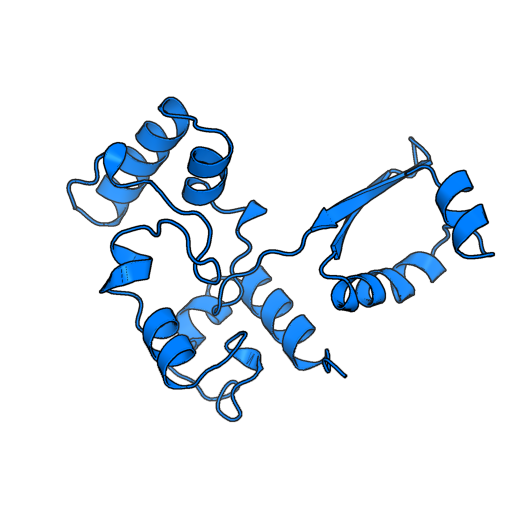
ATOM 722 C C . ILE A 1 88 ? 6.978 2.687 -20.691 1.00 95.56 88 ILE A C 1
ATOM 724 O O . ILE A 1 88 ? 6.801 3.903 -20.765 1.00 95.56 88 ILE A O 1
ATOM 728 N N . THR A 1 89 ? 6.148 1.802 -21.243 1.00 96.81 89 THR A N 1
ATOM 729 C CA . THR A 1 89 ? 4.918 2.180 -21.952 1.00 96.81 89 THR A CA 1
ATOM 730 C C . THR A 1 89 ? 3.712 2.177 -21.010 1.00 96.81 89 THR A C 1
ATOM 732 O O . THR A 1 89 ? 3.776 1.644 -19.898 1.00 96.81 89 THR A O 1
ATOM 735 N N . LYS A 1 90 ? 2.590 2.774 -21.432 1.00 97.06 90 LYS A N 1
ATOM 736 C CA . LYS A 1 90 ? 1.364 2.812 -20.617 1.00 97.06 90 LYS A CA 1
ATOM 737 C C . LYS A 1 90 ? 0.785 1.412 -20.376 1.00 97.06 90 LYS A C 1
ATOM 739 O O . LYS A 1 90 ? 0.264 1.148 -19.298 1.00 97.06 90 LYS A O 1
ATOM 744 N N . GLU A 1 91 ? 0.964 0.491 -21.322 1.00 95.81 91 GLU A N 1
ATOM 745 C CA . GLU A 1 91 ? 0.520 -0.907 -21.246 1.00 95.81 91 GLU A CA 1
ATOM 746 C C . GLU A 1 91 ? 1.266 -1.683 -20.147 1.00 95.81 91 GLU A C 1
ATOM 748 O O . GLU A 1 91 ? 0.746 -2.650 -19.591 1.00 95.81 91 GLU A O 1
ATOM 753 N N . MET A 1 92 ? 2.466 -1.230 -19.770 1.00 95.06 92 MET A N 1
ATOM 754 C CA . MET A 1 92 ? 3.244 -1.794 -18.661 1.00 95.06 92 MET A CA 1
ATOM 755 C C . MET A 1 92 ? 2.788 -1.267 -17.287 1.00 95.06 92 MET A C 1
ATOM 757 O O . MET A 1 92 ? 3.195 -1.803 -16.252 1.00 95.06 92 MET A O 1
ATOM 761 N N . ILE A 1 93 ? 1.941 -0.230 -17.247 1.00 96.44 93 ILE A N 1
ATOM 762 C CA . ILE A 1 93 ? 1.399 0.364 -16.017 1.00 96.44 93 ILE A CA 1
ATOM 763 C C . ILE A 1 93 ? 0.055 -0.290 -15.685 1.00 96.44 93 ILE A C 1
ATOM 765 O O . ILE A 1 93 ? -1.015 0.288 -15.859 1.00 96.44 93 ILE A O 1
ATOM 769 N N . ASN A 1 94 ? 0.127 -1.524 -15.189 1.00 95.81 94 ASN A N 1
ATOM 770 C CA . ASN A 1 94 ? -1.026 -2.273 -14.696 1.00 95.81 94 ASN A CA 1
ATOM 771 C C . ASN A 1 94 ? -0.691 -2.913 -13.346 1.00 95.81 94 ASN A C 1
ATOM 773 O O . ASN A 1 94 ? 0.222 -3.731 -13.251 1.00 95.81 94 ASN A O 1
ATOM 777 N N . CYS A 1 95 ? -1.393 -2.523 -12.283 1.00 95.75 95 CYS A N 1
ATOM 778 C CA . CYS A 1 95 ? -1.137 -3.004 -10.931 1.00 95.75 95 CYS A CA 1
ATOM 779 C C . CYS A 1 95 ? -2.404 -2.992 -10.079 1.00 95.75 95 CYS A C 1
ATOM 781 O O . CYS A 1 95 ? -2.965 -1.940 -9.802 1.00 95.75 95 CYS A O 1
ATOM 783 N N . GLU A 1 96 ? -2.789 -4.154 -9.575 1.00 95.19 96 GLU A N 1
ATOM 784 C CA . GLU A 1 96 ? -3.943 -4.338 -8.694 1.00 95.19 96 GLU A CA 1
ATOM 785 C C . GLU A 1 96 ? -3.507 -4.547 -7.237 1.00 95.19 96 GLU A C 1
ATOM 787 O O . GLU A 1 96 ? -4.303 -4.946 -6.395 1.00 95.19 96 GLU A O 1
ATOM 792 N N . GLY A 1 97 ? -2.248 -4.238 -6.909 1.00 93.62 97 GLY A N 1
ATOM 793 C CA . GLY A 1 97 ? -1.679 -4.354 -5.566 1.00 93.62 97 GLY A CA 1
ATOM 794 C C . GLY A 1 97 ? -0.940 -5.676 -5.353 1.00 93.62 97 GLY A C 1
ATOM 795 O O . GLY A 1 97 ? -1.396 -6.747 -5.741 1.00 93.62 97 GLY A O 1
ATOM 796 N N . CYS A 1 98 ? 0.228 -5.621 -4.708 1.00 92.81 98 CYS A N 1
ATOM 797 C CA . CYS A 1 98 ? 1.151 -6.763 -4.674 1.00 92.81 98 CYS A CA 1
ATOM 798 C C . CYS A 1 98 ? 0.645 -7.972 -3.870 1.00 92.81 98 CYS A C 1
ATOM 800 O O . CYS A 1 98 ? 1.173 -9.065 -4.033 1.00 92.81 98 CYS A O 1
ATOM 802 N N . LYS A 1 99 ? -0.344 -7.781 -2.990 1.00 91.69 99 LYS A N 1
ATOM 803 C CA . LYS A 1 99 ? -0.958 -8.863 -2.203 1.00 91.69 99 LYS A CA 1
ATOM 804 C C . LYS A 1 99 ? -2.187 -9.472 -2.880 1.00 91.69 99 LYS A C 1
ATOM 806 O O . LYS A 1 99 ? -2.701 -10.472 -2.399 1.00 91.69 99 LYS A O 1
ATOM 811 N N . ASN A 1 100 ? -2.667 -8.860 -3.961 1.00 89.88 100 ASN A N 1
ATOM 812 C CA . ASN A 1 100 ? -3.824 -9.339 -4.702 1.00 89.88 100 ASN A CA 1
ATOM 813 C C . ASN A 1 100 ? -3.373 -10.300 -5.814 1.00 89.88 100 ASN A C 1
ATOM 815 O O . ASN A 1 100 ? -2.252 -10.211 -6.328 1.00 89.88 100 ASN A O 1
ATOM 819 N N . ASN A 1 101 ? -4.273 -11.193 -6.228 1.00 88.12 101 ASN A N 1
ATOM 820 C CA . ASN A 1 101 ? -4.021 -12.161 -7.306 1.00 88.12 101 ASN A CA 1
ATOM 821 C C . ASN A 1 101 ? -4.029 -11.530 -8.710 1.00 88.12 101 ASN A C 1
ATOM 823 O O . ASN A 1 101 ? -3.780 -12.217 -9.693 1.00 88.12 101 ASN A O 1
ATOM 827 N N . GLY A 1 102 ? -4.305 -10.230 -8.795 1.00 91.12 102 GLY A N 1
ATOM 828 C CA . GLY A 1 102 ? -4.362 -9.479 -10.038 1.00 91.12 102 GLY A CA 1
ATOM 829 C C . GLY A 1 102 ? -3.001 -9.100 -10.626 1.00 91.12 102 GLY A C 1
ATOM 830 O O . GLY A 1 102 ? -1.932 -9.481 -10.120 1.00 91.12 102 GLY A O 1
ATOM 831 N N . LYS A 1 103 ? -3.065 -8.296 -11.693 1.00 94.44 103 LYS A N 1
ATOM 832 C CA . LYS A 1 103 ? -1.912 -7.774 -12.434 1.00 94.44 103 LYS A CA 1
ATOM 833 C C . LYS A 1 103 ? -0.966 -7.010 -11.514 1.00 94.44 103 LYS A C 1
ATOM 835 O O . LYS A 1 103 ? -1.375 -6.349 -10.558 1.00 94.44 103 LYS A O 1
ATOM 840 N N . LYS A 1 104 ? 0.323 -7.065 -11.829 1.00 93.56 104 LYS A N 1
ATOM 841 C CA . LYS A 1 104 ? 1.389 -6.332 -11.143 1.00 93.56 104 LYS A CA 1
ATOM 842 C C . LYS A 1 104 ? 2.260 -5.672 -12.200 1.00 93.56 104 LYS A C 1
ATOM 844 O O . LYS A 1 104 ? 2.391 -6.184 -13.310 1.00 93.56 104 LYS A O 1
ATOM 849 N N . THR A 1 105 ? 2.886 -4.553 -11.845 1.00 91.81 105 THR A N 1
ATOM 850 C CA . THR A 1 105 ? 3.927 -3.997 -12.711 1.00 91.81 105 THR A CA 1
ATOM 851 C C . THR A 1 105 ? 5.084 -4.990 -12.804 1.00 91.81 105 THR A C 1
ATOM 853 O O . THR A 1 105 ? 5.374 -5.689 -11.830 1.00 91.81 105 THR A O 1
ATOM 856 N N . LEU A 1 106 ? 5.793 -4.998 -13.936 1.00 87.88 106 LEU A N 1
ATOM 857 C CA . LEU A 1 106 ? 6.966 -5.858 -14.168 1.00 87.88 106 LEU A CA 1
ATOM 858 C C . LEU A 1 106 ? 7.975 -5.835 -13.011 1.00 87.88 106 LEU A C 1
ATOM 860 O O . LEU A 1 106 ? 8.535 -6.865 -12.643 1.00 87.88 106 LEU A O 1
ATOM 864 N N . PHE A 1 107 ? 8.183 -4.664 -12.404 1.00 88.44 107 PHE A N 1
ATOM 865 C CA . PHE A 1 107 ? 9.058 -4.538 -11.245 1.00 88.44 107 PHE A CA 1
ATOM 866 C C . PHE A 1 107 ? 8.543 -5.338 -10.043 1.00 88.44 107 PHE A C 1
ATOM 868 O O . PHE A 1 107 ? 9.282 -6.140 -9.474 1.00 88.44 107 PHE A O 1
ATOM 875 N N . CYS A 1 108 ? 7.286 -5.127 -9.643 1.00 88.19 108 CYS A N 1
ATOM 876 C CA . CYS A 1 108 ? 6.706 -5.813 -8.490 1.00 88.19 108 CYS A CA 1
ATOM 877 C C . CYS A 1 108 ? 6.597 -7.323 -8.715 1.00 88.19 108 CYS A C 1
ATOM 879 O O . CYS A 1 108 ? 6.815 -8.079 -7.773 1.00 88.19 108 CYS A O 1
ATOM 881 N N . ASP A 1 109 ? 6.287 -7.736 -9.943 1.00 88.25 109 ASP A N 1
ATOM 882 C CA . ASP A 1 109 ? 6.104 -9.139 -10.306 1.00 88.25 109 ASP A CA 1
ATOM 883 C C . ASP A 1 109 ? 7.437 -9.903 -10.329 1.00 88.25 109 ASP A C 1
ATOM 885 O O . ASP A 1 109 ? 7.604 -10.911 -9.641 1.00 88.25 109 ASP A O 1
ATOM 889 N N . SER A 1 110 ? 8.439 -9.357 -11.026 1.00 88.06 110 SER A N 1
ATOM 890 C CA . SER A 1 110 ? 9.646 -10.114 -11.377 1.00 88.06 110 SER A CA 1
ATOM 891 C C . SER A 1 110 ? 10.915 -9.666 -10.659 1.00 88.06 110 SER A C 1
ATOM 893 O O . SER A 1 110 ? 11.852 -10.458 -10.548 1.00 88.06 110 SER A O 1
ATOM 895 N N . LEU A 1 111 ? 10.992 -8.429 -10.162 1.00 90.62 111 LEU A N 1
ATOM 896 C CA . LEU A 1 111 ? 12.257 -7.836 -9.691 1.00 90.62 111 LEU A CA 1
ATOM 897 C C . LEU A 1 111 ? 12.259 -7.481 -8.201 1.00 90.62 111 LEU A C 1
ATOM 899 O O . LEU A 1 111 ? 13.315 -7.431 -7.575 1.00 90.62 111 LEU A O 1
ATOM 903 N N . CYS A 1 112 ? 11.091 -7.253 -7.605 1.00 94.62 112 CYS A N 1
ATOM 904 C CA . CYS A 1 112 ? 10.984 -6.823 -6.220 1.00 94.62 112 CYS A CA 1
ATOM 905 C C . CYS A 1 112 ? 11.402 -7.938 -5.246 1.00 94.62 112 CYS A C 1
ATOM 907 O O . CYS A 1 112 ? 10.648 -8.873 -4.965 1.00 94.62 112 CYS A O 1
ATOM 909 N N . VAL A 1 113 ? 12.597 -7.799 -4.663 1.00 96.06 113 VAL A N 1
ATOM 910 C CA . VAL A 1 113 ? 13.153 -8.753 -3.685 1.00 96.06 113 VAL A CA 1
ATOM 911 C C . VAL A 1 113 ? 12.292 -8.893 -2.427 1.00 96.06 113 VAL A C 1
ATOM 913 O O . VAL A 1 113 ? 12.244 -9.965 -1.829 1.00 96.06 113 VAL A O 1
ATOM 916 N N . ILE A 1 114 ? 11.582 -7.830 -2.033 1.00 96.75 114 ILE A N 1
ATOM 917 C CA . ILE A 1 114 ? 10.675 -7.852 -0.878 1.00 96.75 114 ILE A CA 1
ATOM 918 C C . ILE A 1 114 ? 9.436 -8.699 -1.186 1.00 96.75 114 ILE A C 1
ATOM 920 O O . ILE A 1 114 ? 9.034 -9.506 -0.353 1.00 96.75 114 ILE A O 1
ATOM 924 N N . HIS A 1 115 ? 8.852 -8.532 -2.378 1.00 95.31 115 HIS A N 1
ATOM 925 C CA . HIS A 1 115 ? 7.673 -9.280 -2.814 1.00 95.31 115 HIS A CA 1
ATOM 926 C C . HIS A 1 115 ? 7.960 -10.784 -2.843 1.00 95.31 115 HIS A C 1
ATOM 928 O O . HIS A 1 115 ? 7.265 -11.546 -2.174 1.00 95.31 115 HIS A O 1
ATOM 934 N N . LYS A 1 116 ? 9.039 -11.193 -3.525 1.00 96.06 116 LYS A N 1
ATOM 935 C CA . LYS A 1 116 ? 9.464 -12.601 -3.590 1.00 96.06 116 LYS A CA 1
ATOM 936 C C . LYS A 1 116 ? 9.698 -13.192 -2.202 1.00 96.06 116 LYS A C 1
ATOM 938 O O . LYS A 1 116 ? 9.107 -14.207 -1.854 1.00 96.06 116 LYS A O 1
ATOM 943 N N . CYS A 1 117 ? 10.467 -12.487 -1.370 1.00 97.12 117 CYS A N 1
ATOM 944 C CA . CYS A 1 117 ? 10.755 -12.921 -0.007 1.00 97.12 117 CYS A CA 1
ATOM 945 C C . CYS A 1 117 ? 9.478 -13.091 0.832 1.00 97.12 117 CYS A C 1
ATOM 947 O O . CYS A 1 117 ? 9.381 -14.046 1.602 1.00 97.12 117 CYS A O 1
ATOM 949 N N . ALA A 1 118 ? 8.507 -12.178 0.716 1.00 95.88 118 ALA A N 1
ATOM 950 C CA . ALA A 1 118 ? 7.251 -12.260 1.457 1.00 95.88 118 ALA A CA 1
ATOM 951 C C . ALA A 1 118 ? 6.404 -13.465 1.022 1.00 95.88 118 ALA A C 1
ATOM 953 O O . ALA A 1 118 ? 5.854 -14.145 1.887 1.00 95.88 118 ALA A O 1
ATOM 954 N N . LEU A 1 119 ? 6.351 -13.761 -0.282 1.00 93.81 119 LEU A N 1
ATOM 955 C CA . LEU A 1 119 ? 5.661 -14.939 -0.815 1.00 93.81 119 LEU A CA 1
ATOM 956 C C . LEU A 1 119 ? 6.314 -16.245 -0.344 1.00 93.81 119 LEU A C 1
ATOM 958 O O . LEU A 1 119 ? 5.635 -17.088 0.237 1.00 93.81 119 LEU A O 1
ATOM 962 N N . GLU A 1 120 ? 7.631 -16.382 -0.519 1.00 96.12 120 GLU A N 1
ATOM 963 C CA . GLU A 1 120 ? 8.403 -17.568 -0.109 1.00 96.12 120 GLU A CA 1
ATOM 964 C C . GLU A 1 120 ? 8.239 -17.870 1.386 1.00 96.12 120 GLU A C 1
ATOM 966 O O . GLU A 1 120 ? 8.064 -19.017 1.791 1.00 96.12 120 GLU A O 1
ATOM 971 N N . ASN A 1 121 ? 8.241 -16.823 2.215 1.00 95.62 121 ASN A N 1
ATOM 972 C CA . ASN A 1 121 ? 8.140 -16.940 3.669 1.00 95.62 121 ASN A CA 1
ATOM 973 C C . ASN A 1 121 ? 6.697 -16.830 4.188 1.00 95.62 121 ASN A C 1
ATOM 975 O O . ASN A 1 121 ? 6.494 -16.739 5.404 1.00 95.62 121 ASN A O 1
ATOM 979 N N . LYS A 1 122 ? 5.704 -16.800 3.287 1.00 95.31 122 LYS A N 1
ATOM 980 C CA . LYS A 1 122 ? 4.265 -16.710 3.592 1.00 95.31 122 LYS A CA 1
ATOM 981 C C . LYS A 1 122 ? 3.933 -15.587 4.585 1.00 95.31 122 LYS A C 1
ATOM 983 O O . LYS A 1 122 ? 3.164 -15.766 5.529 1.00 95.31 122 LYS A O 1
ATOM 988 N N . LYS A 1 123 ? 4.550 -14.416 4.410 1.00 94.25 123 LYS A N 1
ATOM 989 C CA . LYS A 1 123 ? 4.348 -13.248 5.279 1.00 94.25 123 LYS A CA 1
ATOM 990 C C . LYS A 1 123 ? 3.282 -12.330 4.700 1.00 94.25 123 LYS A C 1
ATOM 992 O O . LYS A 1 123 ? 3.424 -11.841 3.587 1.00 94.25 123 LYS A O 1
ATOM 997 N N . ALA A 1 124 ? 2.256 -12.026 5.497 1.00 92.06 124 ALA A N 1
ATOM 998 C CA . ALA A 1 124 ? 1.186 -11.104 5.106 1.00 92.06 124 ALA A CA 1
ATOM 999 C C . ALA A 1 124 ? 1.694 -9.670 4.848 1.00 92.06 124 ALA A C 1
ATOM 1001 O O . ALA A 1 124 ? 1.226 -8.994 3.935 1.00 92.06 124 ALA A O 1
ATOM 1002 N N . VAL A 1 125 ? 2.669 -9.220 5.643 1.00 94.44 125 VAL A N 1
ATOM 1003 C CA . VAL A 1 125 ? 3.446 -7.979 5.486 1.00 94.44 125 VAL A CA 1
ATOM 1004 C C . VAL A 1 125 ? 4.821 -8.165 6.138 1.00 94.44 125 VAL A C 1
ATOM 1006 O O . VAL A 1 125 ? 4.993 -9.049 6.981 1.00 94.44 125 VAL A O 1
ATOM 1009 N N . CYS A 1 126 ? 5.803 -7.331 5.789 1.00 96.81 126 CYS A N 1
ATOM 1010 C CA . CYS A 1 126 ? 7.173 -7.456 6.295 1.00 96.81 126 CYS A CA 1
ATOM 1011 C C . CYS A 1 126 ? 7.278 -7.391 7.822 1.00 96.81 126 CYS A C 1
ATOM 1013 O O . CYS A 1 126 ? 8.108 -8.094 8.391 1.00 96.81 126 CYS A O 1
ATOM 1015 N N . SER A 1 127 ? 6.428 -6.613 8.497 1.00 95.25 127 SER A N 1
ATOM 1016 C CA . SER A 1 127 ? 6.455 -6.491 9.960 1.00 95.25 127 SER A CA 1
ATOM 1017 C C . SER A 1 127 ? 5.994 -7.739 10.714 1.00 95.25 127 SER A C 1
ATOM 1019 O O . SER A 1 127 ? 6.226 -7.836 11.914 1.00 95.25 127 SER A O 1
ATOM 1021 N N . LYS A 1 128 ? 5.405 -8.727 10.025 1.00 93.94 128 LYS A N 1
ATOM 1022 C CA . LYS A 1 128 ? 5.107 -10.060 10.583 1.00 93.94 128 LYS A CA 1
ATOM 1023 C C . LYS A 1 128 ? 6.292 -11.028 10.514 1.00 93.94 128 LYS A C 1
ATOM 1025 O O . LYS A 1 128 ? 6.171 -12.201 10.875 1.00 93.94 128 LYS A O 1
ATOM 1030 N N . CYS A 1 129 ? 7.433 -10.577 10.005 1.00 95.38 129 CYS A N 1
ATOM 1031 C CA . CYS A 1 129 ? 8.676 -11.331 10.045 1.00 95.38 129 CYS A CA 1
ATOM 1032 C C . CYS A 1 129 ? 9.404 -11.084 11.372 1.00 95.38 129 CYS A C 1
ATOM 1034 O O . CYS A 1 129 ? 9.552 -9.937 11.785 1.00 95.38 129 CYS A O 1
ATOM 1036 N N . SER A 1 130 ? 9.92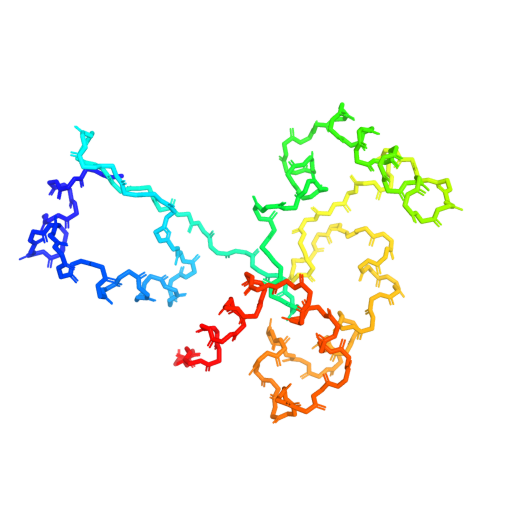4 -12.143 11.998 1.00 94.06 130 SER A N 1
ATOM 1037 C CA . SER A 1 130 ? 10.742 -12.049 13.219 1.00 94.06 130 SER A CA 1
ATOM 1038 C C . SER A 1 130 ? 12.018 -11.227 13.014 1.00 94.06 130 SER A C 1
ATOM 1040 O O . SER A 1 130 ? 12.494 -10.588 13.943 1.00 94.06 130 SER A O 1
ATOM 1042 N N . TYR A 1 131 ? 12.540 -11.188 11.787 1.00 93.50 131 TYR A N 1
ATOM 1043 C CA . TYR A 1 131 ? 13.740 -10.430 11.427 1.00 93.50 131 TYR A CA 1
ATOM 1044 C C . TYR A 1 131 ? 13.455 -8.987 10.992 1.00 93.50 131 TYR A C 1
ATOM 1046 O O . TYR A 1 131 ? 14.366 -8.322 10.508 1.00 93.50 131 TYR A O 1
ATOM 1054 N N . PHE A 1 132 ? 12.211 -8.500 11.094 1.00 95.12 132 PHE A N 1
ATOM 1055 C CA . PHE A 1 132 ? 11.811 -7.202 10.538 1.00 95.12 132 PHE A CA 1
ATOM 1056 C C . PHE A 1 132 ? 12.727 -6.049 10.968 1.00 95.12 132 PHE A C 1
ATOM 1058 O O . PHE A 1 132 ? 13.168 -5.281 10.114 1.00 95.12 132 PHE A O 1
ATOM 1065 N N . ASP A 1 133 ? 13.057 -5.975 12.259 1.00 93.25 133 ASP A N 1
ATOM 1066 C CA . ASP A 1 133 ? 13.834 -4.871 12.833 1.00 93.25 133 ASP A CA 1
ATOM 1067 C C . ASP A 1 133 ? 15.296 -4.836 12.329 1.00 93.25 133 ASP A C 1
ATOM 1069 O O . ASP A 1 133 ? 15.940 -3.791 12.387 1.00 93.25 133 ASP A O 1
ATOM 1073 N N . TYR A 1 134 ? 15.793 -5.943 11.758 1.00 95.25 134 TYR A N 1
ATOM 1074 C CA . TYR A 1 134 ? 17.162 -6.099 11.240 1.00 95.25 134 TYR A CA 1
ATOM 1075 C C . TYR A 1 134 ? 17.207 -6.401 9.731 1.00 95.25 134 TYR A C 1
ATOM 1077 O O . TYR A 1 134 ? 18.248 -6.761 9.183 1.00 95.25 134 TYR A O 1
ATOM 1085 N N . CYS A 1 135 ? 16.072 -6.320 9.032 1.00 97.19 135 CYS A N 1
ATOM 1086 C CA . CYS A 1 135 ? 15.978 -6.783 7.654 1.00 97.19 135 CYS A CA 1
ATOM 1087 C C . CYS A 1 135 ? 16.496 -5.727 6.662 1.00 97.19 135 CYS A C 1
ATOM 1089 O O . CYS A 1 135 ? 15.809 -4.762 6.320 1.00 97.19 135 CYS A O 1
ATOM 1091 N N . GLU A 1 136 ? 17.681 -5.965 6.101 1.00 97.38 136 GLU A N 1
ATOM 1092 C CA . GLU A 1 136 ? 18.294 -5.072 5.105 1.00 97.38 136 GLU A CA 1
ATOM 1093 C C . GLU A 1 136 ? 17.467 -4.940 3.810 1.00 97.38 136 GLU A C 1
ATOM 1095 O O . GLU A 1 136 ? 17.535 -3.915 3.139 1.00 97.38 136 GLU A O 1
ATOM 1100 N N . LYS A 1 137 ? 16.610 -5.920 3.474 1.00 96.94 137 LYS A N 1
ATOM 1101 C CA . LYS A 1 137 ? 15.740 -5.849 2.281 1.00 96.94 137 LYS A CA 1
ATOM 1102 C C . LYS A 1 137 ? 14.669 -4.760 2.402 1.00 96.94 137 LYS A C 1
ATOM 1104 O O . LYS A 1 137 ? 14.344 -4.122 1.406 1.00 96.94 137 LYS A O 1
ATOM 1109 N N . ILE A 1 138 ? 14.084 -4.574 3.591 1.00 97.25 138 ILE A N 1
ATOM 1110 C CA . ILE A 1 138 ? 12.978 -3.620 3.805 1.00 97.25 138 ILE A CA 1
ATOM 1111 C C . ILE A 1 138 ? 13.473 -2.230 4.211 1.00 97.25 138 ILE A C 1
ATOM 1113 O O . ILE A 1 138 ? 12.804 -1.234 3.926 1.00 97.25 138 ILE A O 1
ATOM 1117 N N . LYS A 1 139 ? 14.653 -2.160 4.836 1.00 96.56 139 LYS A N 1
ATOM 1118 C CA . LYS A 1 139 ? 15.269 -0.937 5.363 1.00 96.56 139 LYS A CA 1
ATOM 1119 C C . LYS A 1 139 ? 15.257 0.239 4.371 1.00 96.56 139 LYS A C 1
ATOM 1121 O O . LYS A 1 139 ? 14.766 1.296 4.764 1.00 96.56 139 LYS A O 1
ATOM 1126 N N . PRO A 1 140 ? 15.629 0.089 3.080 1.00 96.12 140 PRO A N 1
ATOM 1127 C CA . PRO A 1 140 ? 15.577 1.202 2.130 1.00 96.12 140 PRO A CA 1
ATOM 1128 C C . PRO A 1 140 ? 14.179 1.812 1.959 1.00 96.12 140 PRO A C 1
ATOM 1130 O O . PRO A 1 140 ? 14.063 3.021 1.773 1.00 96.12 140 PRO A O 1
ATOM 1133 N N . ILE A 1 141 ? 13.111 1.011 2.040 1.00 95.56 141 ILE A N 1
ATOM 1134 C CA . ILE A 1 141 ? 11.736 1.511 1.897 1.00 95.56 141 ILE A CA 1
ATOM 1135 C C . ILE A 1 141 ? 11.322 2.290 3.142 1.00 95.56 141 ILE A C 1
ATOM 1137 O O . ILE A 1 141 ? 10.861 3.422 3.029 1.00 95.56 141 ILE A O 1
ATOM 1141 N N . ILE A 1 142 ? 11.503 1.713 4.331 1.00 96.00 142 ILE A N 1
ATOM 1142 C CA . ILE A 1 142 ? 11.026 2.326 5.581 1.00 96.00 142 ILE A CA 1
ATOM 1143 C C . ILE A 1 142 ? 11.860 3.535 6.015 1.00 96.00 142 ILE A C 1
ATOM 1145 O O . ILE A 1 142 ? 11.339 4.407 6.705 1.00 96.00 142 ILE A O 1
ATOM 1149 N N . THR A 1 143 ? 13.124 3.621 5.594 1.00 95.88 143 THR A N 1
ATOM 1150 C CA . THR A 1 143 ? 13.962 4.806 5.819 1.00 95.88 143 THR A CA 1
ATOM 1151 C C . THR A 1 143 ? 13.534 5.971 4.928 1.00 95.88 143 THR A C 1
ATOM 1153 O O . THR A 1 143 ? 13.491 7.107 5.392 1.00 95.88 143 THR A O 1
ATOM 1156 N N . ASN A 1 144 ? 13.172 5.702 3.669 1.00 95.00 144 ASN A N 1
ATOM 1157 C CA . ASN A 1 144 ? 12.807 6.745 2.703 1.00 95.00 144 ASN A CA 1
ATOM 1158 C C . ASN A 1 144 ? 11.304 7.061 2.669 1.00 95.00 144 ASN A C 1
ATOM 1160 O O . ASN A 1 144 ? 10.896 8.057 2.076 1.00 95.00 144 ASN A O 1
ATOM 1164 N N . ASN A 1 145 ? 10.464 6.235 3.296 1.00 95.44 145 ASN A N 1
ATOM 1165 C CA . ASN A 1 145 ? 9.020 6.420 3.329 1.00 95.44 145 ASN A CA 1
ATOM 1166 C C . ASN A 1 145 ? 8.472 6.201 4.749 1.00 95.44 145 ASN A C 1
ATOM 1168 O O . ASN A 1 145 ? 8.201 5.076 5.180 1.00 95.44 145 ASN A O 1
ATOM 1172 N N . LYS A 1 146 ? 8.274 7.313 5.469 1.00 95.44 146 LYS A N 1
ATOM 1173 C CA . LYS A 1 146 ? 7.726 7.314 6.835 1.00 95.44 146 LYS A CA 1
ATOM 1174 C C . LYS A 1 146 ? 6.315 6.725 6.904 1.00 95.44 146 LYS A C 1
ATOM 1176 O O . LYS A 1 146 ? 6.001 6.049 7.876 1.00 95.44 146 LYS A O 1
ATOM 1181 N N . GLU A 1 147 ? 5.477 6.946 5.889 1.00 93.81 147 GLU A N 1
ATOM 1182 C CA . GLU A 1 147 ? 4.126 6.370 5.843 1.00 93.81 147 GLU A CA 1
ATOM 1183 C C . GLU A 1 147 ? 4.192 4.839 5.797 1.00 93.81 147 GLU A C 1
ATOM 1185 O O . GLU A 1 147 ? 3.511 4.171 6.573 1.00 93.81 147 GLU A O 1
ATOM 1190 N N . ALA A 1 148 ? 5.070 4.277 4.962 1.00 95.81 148 ALA A N 1
ATOM 1191 C CA . ALA A 1 148 ? 5.279 2.835 4.886 1.00 95.81 148 ALA A CA 1
ATOM 1192 C C . ALA A 1 148 ? 5.772 2.255 6.218 1.00 95.81 148 ALA A C 1
ATOM 1194 O O . ALA A 1 148 ? 5.278 1.217 6.659 1.00 95.81 148 ALA A O 1
ATOM 1195 N N . GLN A 1 149 ? 6.700 2.943 6.893 1.00 95.75 149 GLN A N 1
ATOM 1196 C CA . GLN A 1 149 ? 7.157 2.536 8.221 1.00 95.75 149 GLN A CA 1
ATOM 1197 C C . GLN A 1 149 ? 6.010 2.534 9.242 1.00 95.75 149 GLN A C 1
ATOM 1199 O O . GLN A 1 149 ? 5.865 1.566 9.988 1.00 95.75 149 GLN A O 1
ATOM 1204 N N . THR A 1 150 ? 5.195 3.591 9.272 1.00 92.81 150 THR A N 1
ATOM 1205 C CA . THR A 1 150 ? 4.031 3.687 10.163 1.00 92.81 150 THR A CA 1
ATOM 1206 C C . THR A 1 150 ? 3.033 2.574 9.879 1.00 92.81 150 THR A C 1
ATOM 1208 O O . THR A 1 150 ? 2.676 1.849 10.800 1.00 92.81 150 THR A O 1
ATOM 1211 N N . ASN A 1 151 ? 2.665 2.363 8.612 1.00 92.81 151 ASN A N 1
ATOM 1212 C CA . ASN A 1 151 ? 1.756 1.289 8.211 1.00 92.81 151 ASN A CA 1
ATOM 1213 C C . ASN A 1 151 ? 2.260 -0.082 8.692 1.00 92.81 151 ASN A C 1
ATOM 1215 O O . ASN A 1 151 ? 1.481 -0.872 9.216 1.00 92.81 151 ASN A O 1
ATOM 1219 N N . LEU A 1 152 ? 3.562 -0.364 8.557 1.00 94.00 152 LEU A N 1
ATOM 1220 C CA . LEU A 1 152 ? 4.153 -1.622 9.018 1.00 94.00 152 LEU A CA 1
ATOM 1221 C C . LEU A 1 152 ? 4.175 -1.759 10.542 1.00 94.00 152 LEU A C 1
ATOM 1223 O O . LEU A 1 152 ? 3.907 -2.851 11.038 1.00 94.00 152 LEU A O 1
ATOM 1227 N N . LYS A 1 153 ? 4.474 -0.689 11.287 1.00 90.44 153 LYS A N 1
ATOM 1228 C CA . LYS A 1 153 ? 4.408 -0.694 12.759 1.00 90.44 153 LYS A CA 1
ATOM 1229 C C . LYS A 1 153 ? 2.981 -0.951 13.242 1.00 90.44 153 LYS A C 1
ATOM 1231 O O . LYS A 1 153 ? 2.774 -1.832 14.064 1.00 90.44 153 LYS A O 1
ATOM 1236 N N . GLU A 1 154 ? 2.003 -0.276 12.642 1.00 86.88 154 GLU A N 1
ATOM 1237 C CA . GLU A 1 154 ? 0.583 -0.492 12.937 1.00 86.88 154 GLU A CA 1
ATOM 1238 C C . GLU A 1 154 ? 0.145 -1.939 12.667 1.00 86.88 154 GLU A C 1
ATOM 1240 O O . GLU A 1 154 ? -0.617 -2.505 13.445 1.00 86.88 154 GLU A O 1
ATOM 1245 N N . GLU A 1 155 ? 0.651 -2.568 11.601 1.00 86.62 155 GLU A N 1
ATOM 1246 C CA . GLU A 1 155 ? 0.438 -4.001 11.371 1.00 86.62 155 GLU A CA 1
ATOM 1247 C C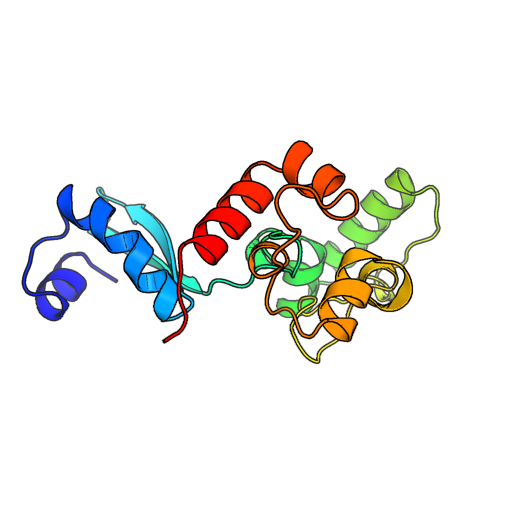 . GLU A 1 155 ? 1.190 -4.893 12.364 1.00 86.62 155 GLU A C 1
ATOM 1249 O O . GLU A 1 155 ? 0.710 -5.979 12.670 1.00 86.62 155 GLU A O 1
ATOM 1254 N N . LYS A 1 156 ? 2.375 -4.493 12.851 1.00 82.00 156 LYS A N 1
ATOM 1255 C CA . LYS A 1 156 ? 3.171 -5.278 13.814 1.00 82.00 156 LYS A CA 1
ATOM 1256 C C . LYS A 1 156 ? 2.377 -5.471 15.101 1.00 82.00 156 LYS A C 1
ATOM 1258 O O . LYS A 1 156 ? 2.183 -6.611 15.515 1.00 82.00 156 LYS A O 1
ATOM 1263 N N . ASP A 1 157 ? 1.860 -4.365 15.629 1.00 73.38 157 ASP A N 1
ATOM 1264 C CA . ASP A 1 157 ? 1.117 -4.287 16.891 1.00 73.38 157 ASP A CA 1
ATOM 1265 C C . ASP A 1 157 ? -0.275 -4.937 16.799 1.00 73.38 157 ASP A C 1
ATOM 1267 O O . ASP A 1 157 ? -0.886 -5.289 17.808 1.00 73.38 157 ASP A O 1
ATOM 1271 N N . TYR A 1 158 ? -0.786 -5.124 15.581 1.00 68.56 158 TYR A N 1
ATOM 1272 C CA . TYR A 1 158 ? -2.069 -5.766 15.331 1.00 68.56 158 TYR A CA 1
ATOM 1273 C C . TYR A 1 158 ? -1.948 -7.295 15.307 1.00 68.56 158 TYR A C 1
ATOM 1275 O O . TYR A 1 158 ? -1.469 -7.865 14.332 1.00 68.56 158 TYR A O 1
ATOM 1283 N N . ASN A 1 159 ? -2.437 -8.005 16.321 1.00 54.50 159 ASN A N 1
ATOM 1284 C CA . ASN A 1 159 ? -2.612 -9.456 16.217 1.00 54.50 159 ASN A CA 1
ATOM 1285 C C . ASN A 1 159 ? -3.943 -9.775 15.523 1.00 54.50 159 ASN A C 1
ATOM 1287 O O . ASN A 1 159 ? -5.005 -9.463 16.058 1.00 54.50 159 ASN A O 1
ATOM 1291 N N . ILE A 1 160 ? -3.877 -10.427 14.356 1.00 50.78 160 ILE A N 1
ATOM 1292 C CA . ILE A 1 160 ? -5.009 -11.203 13.836 1.00 50.78 160 ILE A CA 1
ATOM 1293 C C . ILE A 1 160 ? -5.204 -12.331 14.853 1.00 50.78 160 ILE A C 1
ATOM 1295 O O . ILE A 1 160 ? -4.345 -13.209 14.950 1.00 50.78 160 ILE A O 1
ATOM 1299 N N . LYS A 1 161 ? -6.253 -12.237 15.673 1.00 35.59 161 LYS A N 1
ATOM 1300 C CA . LYS A 1 161 ? -6.818 -13.416 16.329 1.00 35.59 161 LYS A CA 1
ATOM 1301 C C . LYS A 1 161 ? -7.615 -14.196 15.297 1.00 35.59 161 LYS A C 1
ATOM 1303 O O . LYS A 1 161 ? -8.303 -13.528 14.492 1.00 35.59 161 LYS A O 1
#

Secondary structure (DSSP, 8-state):
-BHHHHHHHHSS-SSTTHHHHGGGGGGGTEEEEEEETTTTEEEEEE--B-TTS-BGGG-HHHHHHHTT-HHHHHHHHHHHHHHHTS---GGG---S-TTSSS---HIIIII-HHHHHHHHTT-SSGGGSTTGGG-TTTHHHHHH-HHHHHHHHHHHH----

pLDDT: mean 91.47, std 8.16, range [35.59, 98.44]

Radius of gyration: 18.23 Å; chains: 1; bounding box: 44×39×45 Å